Protein AF-A0A3C0W6T7-F1 (afdb_monomer)

Foldseek 3Di:
DDPVVVVVVLVVLVVQLVVLVVQVVPDPPDDDPCVSVVSNVVSVVVNCVVPVVVCCCCPPVNDDPPDDDCLVVVVPVPPRHDDDPVVVCVVVCCVVVVCPVVVVVVVVVVD

Secondary structure (DSSP, 8-state):
--HHHHHHHHHHHHHHHHHHHHHHHH--SS---HHHHHHHHHHHHHHIIIIIHHHIIIIIS---TTSPPHHHHT--SSS-----HHHHHHHHHHHHHHHHHHHHHHHHHT-

Structure (mmCIF, N/CA/C/O backbone):
data_AF-A0A3C0W6T7-F1
#
_entry.id   AF-A0A3C0W6T7-F1
#
loop_
_atom_site.group_PDB
_atom_site.id
_atom_site.type_symbol
_atom_site.label_atom_id
_atom_site.label_alt_id
_atom_site.label_comp_id
_atom_site.label_asym_id
_atom_site.label_entity_id
_atom_site.label_seq_id
_atom_site.pdbx_PDB_ins_code
_atom_site.Cartn_x
_atom_site.Cartn_y
_atom_site.Cartn_z
_atom_site.occupancy
_atom_site.B_iso_or_equiv
_atom_site.auth_seq_id
_atom_site.auth_comp_id
_atom_site.auth_asym_id
_atom_site.auth_atom_id
_atom_site.pdbx_PDB_m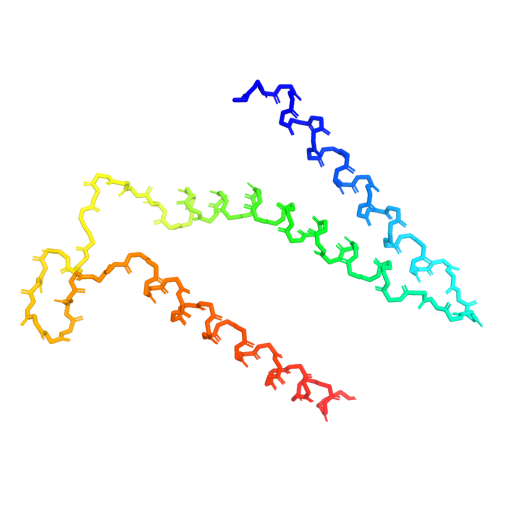odel_num
ATOM 1 N N . MET A 1 1 ? -8.558 11.968 -13.358 1.00 60.22 1 MET A N 1
ATOM 2 C CA . MET A 1 1 ? -9.220 12.436 -12.114 1.00 60.22 1 MET A CA 1
ATOM 3 C C . MET A 1 1 ? -8.737 13.840 -11.800 1.00 60.22 1 MET A C 1
ATOM 5 O O . MET A 1 1 ? -7.534 14.059 -11.830 1.00 60.22 1 MET A O 1
ATOM 9 N N . GLY A 1 2 ? -9.637 14.784 -11.517 1.00 84.19 2 GLY A N 1
ATOM 10 C CA . GLY A 1 2 ? -9.231 16.123 -11.081 1.00 84.19 2 GLY A CA 1
ATOM 11 C C . GLY A 1 2 ? -8.412 16.067 -9.785 1.00 84.19 2 GLY A C 1
ATOM 12 O O . GLY A 1 2 ? -8.658 15.206 -8.930 1.00 84.19 2 GLY A O 1
ATOM 13 N N . LYS A 1 3 ? -7.441 16.980 -9.636 1.00 86.44 3 LYS A N 1
ATOM 14 C CA . LYS A 1 3 ? -6.610 17.096 -8.421 1.00 86.44 3 LYS A CA 1
ATOM 15 C C . LYS A 1 3 ? -7.487 17.217 -7.165 1.00 86.44 3 LYS A C 1
ATOM 17 O O . LYS A 1 3 ? -7.261 16.492 -6.202 1.00 86.44 3 LYS A O 1
ATOM 22 N N . LEU A 1 4 ? -8.552 18.020 -7.247 1.00 90.38 4 LEU A N 1
ATOM 23 C CA . LEU A 1 4 ? -9.530 18.220 -6.174 1.00 90.38 4 LEU A CA 1
ATOM 24 C C . LEU A 1 4 ? -10.259 16.927 -5.780 1.00 90.38 4 LEU A C 1
ATOM 26 O O . LEU A 1 4 ? -10.270 16.559 -4.614 1.00 90.38 4 LEU A O 1
ATOM 30 N N . ARG A 1 5 ? -10.791 16.176 -6.752 1.00 92.50 5 ARG A N 1
ATOM 31 C CA . ARG A 1 5 ? -11.476 14.897 -6.488 1.00 92.50 5 ARG A CA 1
ATOM 32 C C . ARG A 1 5 ? -10.560 13.893 -5.789 1.00 92.50 5 ARG A C 1
ATOM 34 O O . ARG A 1 5 ? -10.992 13.185 -4.890 1.00 92.50 5 ARG A O 1
ATOM 41 N N . THR A 1 6 ? -9.293 13.837 -6.194 1.00 90.31 6 THR A N 1
ATOM 42 C CA . THR A 1 6 ? -8.314 12.938 -5.567 1.00 90.31 6 THR A CA 1
ATOM 43 C C . THR A 1 6 ? -8.036 13.358 -4.124 1.00 90.31 6 THR A C 1
ATOM 45 O O . THR A 1 6 ? -8.025 12.506 -3.245 1.00 90.31 6 THR A O 1
ATOM 48 N N . ALA A 1 7 ? -7.857 14.657 -3.871 1.00 91.62 7 ALA A N 1
ATOM 49 C CA . ALA A 1 7 ? -7.656 15.175 -2.520 1.00 91.62 7 ALA A CA 1
ATOM 50 C C . ALA A 1 7 ? -8.854 14.870 -1.606 1.00 91.62 7 ALA A C 1
ATOM 52 O O . ALA A 1 7 ? -8.655 14.369 -0.506 1.00 91.62 7 ALA A O 1
ATOM 53 N N . LEU A 1 8 ? -10.083 15.074 -2.093 1.00 95.62 8 LEU A N 1
ATOM 54 C CA . LEU A 1 8 ? -11.306 14.771 -1.343 1.00 95.62 8 LEU A CA 1
ATOM 55 C C . LEU A 1 8 ? -11.422 13.283 -0.986 1.00 95.62 8 LEU A C 1
ATOM 57 O O . LEU A 1 8 ? -11.716 12.954 0.157 1.00 95.62 8 LEU A O 1
ATOM 61 N N . ILE A 1 9 ? -11.132 12.381 -1.932 1.00 95.62 9 ILE A N 1
ATOM 62 C CA . ILE A 1 9 ? -11.175 10.929 -1.687 1.00 95.62 9 IL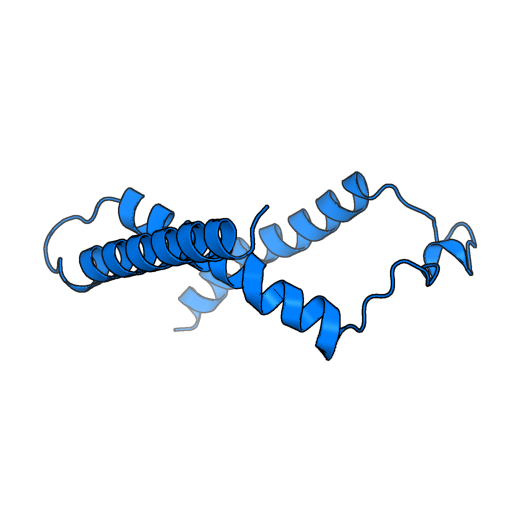E A CA 1
ATOM 63 C C . ILE A 1 9 ? -10.173 10.529 -0.599 1.00 95.62 9 ILE A C 1
ATOM 65 O O . ILE A 1 9 ? -10.536 9.840 0.349 1.00 95.62 9 ILE A O 1
ATOM 69 N N . PHE A 1 10 ? -8.916 10.965 -0.712 1.00 95.38 10 PHE A N 1
ATOM 70 C CA . PHE A 1 10 ? -7.896 10.599 0.276 1.00 95.38 10 PHE A CA 1
ATOM 71 C C . PHE A 1 10 ? -8.094 11.306 1.621 1.00 95.38 10 PHE A C 1
ATOM 73 O O . PHE A 1 10 ? -7.761 10.721 2.647 1.00 95.38 10 PHE A O 1
ATOM 80 N N . GLY A 1 11 ? -8.692 12.500 1.631 1.00 95.69 11 GLY A N 1
ATOM 81 C CA . GLY A 1 11 ? -9.147 13.160 2.854 1.00 95.69 11 GLY A CA 1
ATOM 82 C C . GLY A 1 11 ? -10.231 12.353 3.569 1.00 95.69 11 GLY A C 1
ATOM 83 O O . GLY A 1 11 ? -10.107 12.091 4.760 1.00 95.69 11 GLY A O 1
ATOM 84 N N . ALA A 1 12 ? -11.240 11.871 2.837 1.00 97.00 12 ALA A N 1
ATOM 85 C CA . ALA A 1 12 ? -12.287 11.017 3.397 1.00 97.00 12 ALA A CA 1
ATOM 86 C C . ALA A 1 12 ? -11.731 9.689 3.944 1.00 97.00 12 ALA A C 1
ATOM 88 O O . ALA A 1 12 ? -12.093 9.286 5.046 1.00 97.00 12 ALA A O 1
ATOM 89 N N . ILE A 1 13 ? -10.808 9.042 3.220 1.00 97.06 13 ILE A N 1
ATOM 90 C CA . ILE A 1 13 ? -10.131 7.814 3.680 1.00 97.06 13 ILE A CA 1
ATOM 91 C C . ILE A 1 13 ? -9.328 8.074 4.962 1.00 97.06 13 ILE A C 1
ATOM 93 O O . ILE A 1 13 ? -9.359 7.259 5.880 1.00 97.06 13 ILE A O 1
ATOM 97 N N . ALA A 1 14 ? -8.628 9.208 5.050 1.00 96.62 14 ALA A N 1
ATOM 98 C CA . ALA A 1 14 ? -7.870 9.569 6.245 1.00 96.62 14 ALA A CA 1
ATOM 99 C C . ALA A 1 14 ? -8.778 9.816 7.453 1.00 96.62 14 ALA A C 1
ATOM 101 O O . ALA A 1 14 ? -8.486 9.318 8.537 1.00 96.62 14 ALA A O 1
ATOM 102 N N . ILE A 1 15 ? -9.897 10.520 7.258 1.00 97.69 15 ILE A N 1
ATOM 103 C CA . ILE A 1 15 ? -10.893 10.744 8.314 1.00 97.69 15 ILE A CA 1
ATOM 104 C C . ILE A 1 15 ? -11.484 9.409 8.774 1.00 97.69 15 ILE A C 1
ATOM 106 O O . ILE A 1 15 ? -11.510 9.141 9.972 1.00 97.69 15 ILE A O 1
ATOM 110 N N . LEU A 1 16 ? -11.894 8.542 7.844 1.00 97.69 16 LEU A N 1
ATOM 111 C CA . LEU A 1 16 ? -12.440 7.224 8.171 1.00 97.69 16 LEU A CA 1
ATOM 112 C C . LEU A 1 16 ? -11.434 6.369 8.956 1.00 97.69 16 LEU A C 1
ATOM 114 O O . LEU A 1 16 ? -11.796 5.767 9.964 1.00 97.69 16 LEU A O 1
ATOM 118 N N . GLY A 1 17 ? -10.169 6.353 8.530 1.00 96.31 17 GLY A N 1
ATOM 119 C CA . GLY A 1 17 ? -9.100 5.650 9.236 1.00 96.31 17 GLY A CA 1
ATOM 120 C C . GLY A 1 17 ? -8.855 6.203 10.640 1.00 96.31 17 GLY A C 1
ATOM 121 O O . GLY A 1 17 ? -8.729 5.428 11.585 1.00 96.31 17 GLY A O 1
ATOM 122 N N . ALA A 1 18 ? -8.843 7.530 10.797 1.00 96.62 18 ALA A N 1
ATOM 123 C CA . ALA A 1 18 ? -8.678 8.181 12.094 1.00 96.62 18 ALA A CA 1
ATOM 124 C C . ALA A 1 18 ? -9.842 7.871 13.045 1.00 96.62 18 ALA A C 1
ATOM 126 O O . ALA A 1 18 ? -9.608 7.561 14.211 1.00 96.62 18 ALA A O 1
ATOM 127 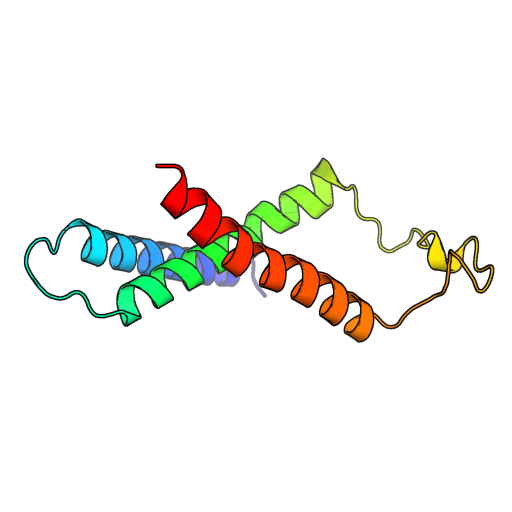N N . VAL A 1 19 ? -11.082 7.887 12.544 1.00 96.44 19 VAL A N 1
ATOM 128 C CA . VAL A 1 19 ? -12.268 7.500 13.321 1.00 96.44 19 VAL A CA 1
ATOM 129 C C . VAL A 1 19 ? -12.181 6.034 13.733 1.00 96.44 19 VAL A C 1
ATOM 131 O O . VAL A 1 19 ? -12.367 5.731 14.906 1.00 96.44 19 VAL A O 1
ATOM 134 N N . ALA A 1 20 ? -11.844 5.131 12.809 1.00 94.44 20 ALA A N 1
ATOM 135 C CA . ALA A 1 20 ? -11.729 3.708 13.114 1.00 94.44 20 ALA A CA 1
ATOM 136 C C . ALA A 1 20 ? -10.659 3.426 14.182 1.00 94.44 20 ALA A C 1
ATOM 138 O O . ALA A 1 20 ? -10.920 2.701 15.140 1.00 94.44 20 ALA A O 1
ATOM 139 N N . LEU A 1 21 ? -9.487 4.056 14.069 1.00 93.88 21 LEU A N 1
ATOM 140 C CA . LEU A 1 21 ? -8.436 3.980 15.088 1.00 93.88 21 LEU A CA 1
ATOM 141 C C . LEU A 1 21 ? -8.873 4.602 16.420 1.00 93.88 21 LEU A C 1
ATOM 143 O O . LEU A 1 21 ? -8.576 4.046 17.474 1.00 93.88 21 LEU A O 1
ATOM 147 N N . GLY A 1 22 ? -9.605 5.717 16.386 1.00 94.12 22 GLY A N 1
ATOM 148 C CA . GLY A 1 22 ? -10.159 6.358 17.578 1.00 94.12 22 GLY A CA 1
ATOM 149 C C . GLY A 1 22 ? -11.153 5.463 18.315 1.00 94.12 22 GLY A C 1
ATOM 150 O O . GLY A 1 22 ? -11.052 5.315 19.530 1.00 94.12 22 GLY A O 1
ATOM 151 N N . VAL A 1 23 ? -12.059 4.801 17.590 1.00 92.06 23 VAL A N 1
ATOM 152 C CA . VAL A 1 23 ? -12.997 3.827 18.171 1.00 92.06 23 VAL A CA 1
ATOM 153 C C . VAL A 1 23 ? -12.230 2.702 18.860 1.00 92.06 23 VAL A C 1
ATOM 155 O O . VAL A 1 23 ? -12.521 2.410 20.019 1.00 92.06 23 VAL A O 1
ATOM 158 N N . ILE A 1 24 ? -11.213 2.142 18.191 1.00 91.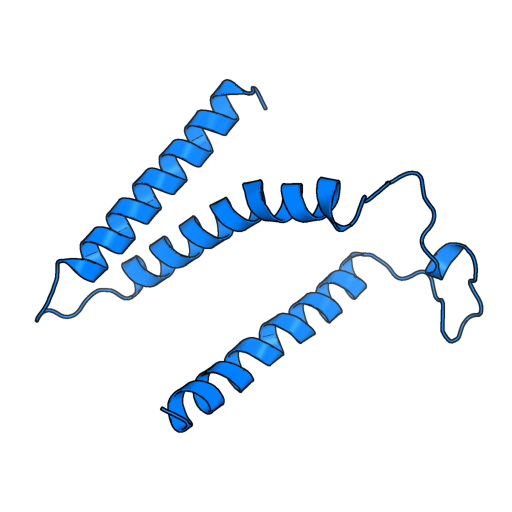12 24 ILE A N 1
ATOM 159 C CA . ILE A 1 24 ? -10.370 1.079 18.756 1.00 91.12 24 ILE A CA 1
ATOM 160 C C . ILE A 1 24 ? -9.652 1.547 20.029 1.00 91.12 24 ILE A C 1
ATOM 162 O O . ILE A 1 24 ? -9.575 0.810 21.008 1.00 91.12 24 ILE A O 1
ATOM 166 N N . ALA A 1 25 ? -9.110 2.765 20.024 1.00 91.25 25 ALA A N 1
ATOM 167 C CA . ALA A 1 25 ? -8.301 3.278 21.125 1.00 91.25 25 ALA A CA 1
ATOM 168 C C . ALA A 1 25 ? -9.126 3.675 22.362 1.00 91.25 25 ALA A C 1
ATOM 170 O O . ALA A 1 25 ? -8.635 3.552 23.491 1.00 91.25 25 ALA A O 1
ATOM 171 N N . LEU A 1 26 ? -10.345 4.183 22.150 1.00 90.44 26 LEU A N 1
ATOM 172 C CA . LEU A 1 26 ? -11.188 4.760 23.201 1.00 90.44 26 LEU A CA 1
ATOM 173 C C . LEU A 1 26 ? -12.132 3.743 23.853 1.00 90.44 26 LEU A C 1
ATOM 175 O O . LEU A 1 26 ? -12.448 3.896 25.031 1.00 90.44 26 LEU A O 1
ATOM 179 N N . HIS A 1 27 ? -12.555 2.695 23.140 1.00 86.00 27 HIS A N 1
ATOM 180 C CA . HIS A 1 27 ? -13.435 1.667 23.705 1.00 86.00 27 HIS A CA 1
ATOM 181 C C . HIS A 1 27 ? -12.609 0.613 24.452 1.00 86.00 27 HIS A C 1
ATOM 183 O O . HIS A 1 27 ? -12.219 -0.411 23.894 1.00 86.00 27 HIS A O 1
ATOM 189 N N . ARG A 1 28 ? -12.315 0.876 25.732 1.00 75.81 28 ARG A N 1
ATOM 190 C CA . ARG A 1 28 ? -11.627 -0.065 26.632 1.00 75.81 28 ARG A CA 1
ATOM 191 C C . ARG A 1 28 ? -12.632 -0.762 27.548 1.00 75.81 28 ARG A C 1
ATOM 193 O O . ARG A 1 28 ? -13.350 -0.093 28.278 1.00 75.81 28 ARG A O 1
ATOM 200 N N . GLY A 1 29 ? -12.630 -2.096 27.549 1.00 71.94 29 GLY A N 1
ATOM 201 C CA . GLY A 1 29 ? -13.474 -2.922 28.429 1.00 71.94 29 GLY A CA 1
ATOM 202 C C . GLY A 1 29 ? -14.689 -3.563 27.751 1.00 71.94 29 GLY A C 1
ATOM 203 O O . GLY A 1 29 ? -15.313 -4.435 28.346 1.00 71.94 29 GLY A O 1
ATOM 204 N N . GLU A 1 30 ? -14.978 -3.204 26.499 1.00 75.56 30 GLU A N 1
ATOM 205 C CA . GLU A 1 30 ? -16.016 -3.827 25.669 1.00 75.56 30 GLU A CA 1
ATOM 206 C C . GLU A 1 30 ? -15.396 -4.595 24.494 1.00 75.56 30 GLU A C 1
ATOM 208 O O . GLU A 1 30 ? -14.280 -4.308 24.053 1.00 75.56 30 GLU A O 1
ATOM 213 N N . SER A 1 31 ? -16.120 -5.581 23.960 1.00 79.62 31 SER A N 1
ATOM 214 C CA . SER A 1 31 ? -15.690 -6.305 22.764 1.00 79.62 31 SER A CA 1
ATOM 215 C C . SER A 1 31 ? -15.757 -5.396 21.533 1.00 79.62 31 SER A C 1
ATOM 217 O O . SER A 1 31 ? -16.842 -5.032 21.077 1.00 79.62 31 SER A O 1
ATOM 219 N N . ILE A 1 32 ? -14.602 -5.056 20.963 1.00 83.25 32 ILE A N 1
ATOM 220 C CA . ILE A 1 32 ? -14.514 -4.247 19.743 1.00 83.25 32 ILE A CA 1
ATOM 221 C C . ILE A 1 32 ? -14.778 -5.141 18.530 1.00 83.25 32 ILE A C 1
ATOM 223 O O . ILE A 1 32 ? -14.133 -6.174 18.350 1.00 83.25 32 ILE A O 1
ATOM 227 N N . SER A 1 33 ? -15.701 -4.727 17.659 1.00 89.94 33 SER A N 1
ATOM 228 C CA . SER A 1 33 ? -15.929 -5.424 16.390 1.00 89.94 33 SER A CA 1
ATOM 229 C C . SER A 1 33 ? -14.667 -5.405 15.522 1.00 89.94 33 SER A C 1
ATOM 231 O O . SER A 1 33 ? -14.109 -4.339 15.245 1.00 89.94 33 SER A O 1
ATOM 233 N N . ALA A 1 34 ? -14.266 -6.577 15.019 1.00 89.38 34 ALA A N 1
ATOM 234 C CA . ALA A 1 34 ? -13.127 -6.740 14.111 1.00 89.38 34 ALA A CA 1
ATOM 235 C C . ALA A 1 34 ? -13.220 -5.854 12.854 1.00 89.38 34 ALA A C 1
ATOM 237 O O . ALA A 1 34 ? -12.197 -5.502 12.265 1.00 89.38 34 ALA A O 1
ATOM 238 N N . VAL A 1 35 ? -14.432 -5.438 12.471 1.00 92.75 35 VAL A N 1
ATOM 239 C CA . VAL A 1 35 ? -14.666 -4.518 11.352 1.00 92.75 35 VAL A CA 1
ATOM 240 C C . VAL A 1 35 ? -13.879 -3.219 11.524 1.00 92.75 35 VAL A C 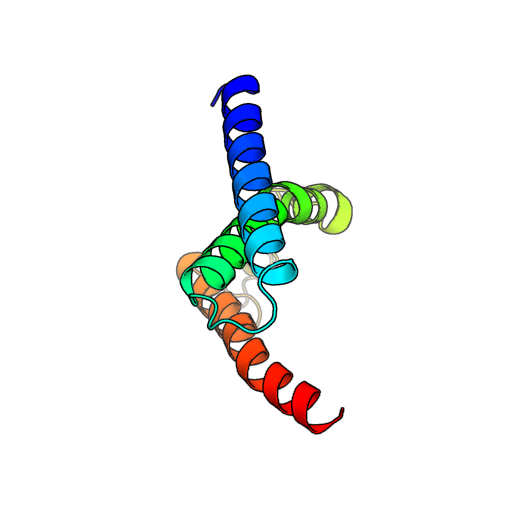1
ATOM 242 O O . VAL A 1 35 ? -13.291 -2.746 10.555 1.00 92.75 35 VAL A O 1
ATOM 245 N N . TRP A 1 36 ? -13.788 -2.669 12.737 1.00 92.75 36 TRP A N 1
ATOM 246 C CA . TRP A 1 36 ? -13.040 -1.431 12.974 1.00 92.75 36 TRP A CA 1
ATOM 247 C C . TRP A 1 36 ? -11.546 -1.595 12.698 1.00 92.75 36 TRP A C 1
ATOM 249 O O . TRP A 1 36 ? -10.935 -0.722 12.083 1.00 92.75 36 TRP A O 1
ATOM 259 N N . ILE A 1 37 ? -10.975 -2.739 13.080 1.00 91.50 37 ILE A N 1
ATOM 260 C CA . ILE A 1 37 ? -9.563 -3.063 12.838 1.00 91.50 37 ILE A CA 1
ATOM 261 C C . ILE A 1 37 ? -9.311 -3.210 11.337 1.00 91.50 37 ILE A C 1
ATOM 263 O O . ILE A 1 37 ? -8.361 -2.632 10.807 1.00 91.50 37 ILE A O 1
ATOM 267 N N . VAL A 1 38 ? -10.191 -3.925 10.632 1.00 93.88 38 VAL A N 1
ATOM 268 C CA . VAL A 1 38 ? -10.089 -4.106 9.178 1.00 93.88 38 VAL A CA 1
ATOM 269 C C . VAL A 1 38 ? -10.206 -2.765 8.450 1.00 93.88 38 VAL A C 1
ATOM 271 O O . VAL A 1 38 ? -9.386 -2.465 7.584 1.00 93.88 38 VAL A O 1
ATOM 274 N N . VAL A 1 39 ? -11.177 -1.927 8.818 1.00 95.94 39 VAL A N 1
ATOM 275 C CA . VAL A 1 39 ? -11.359 -0.596 8.218 1.00 95.94 39 VAL A CA 1
ATOM 276 C C . VAL A 1 39 ? -10.136 0.286 8.467 1.00 95.94 39 VAL A C 1
ATOM 278 O O . VAL A 1 39 ? -9.641 0.911 7.524 1.00 95.94 39 VAL A O 1
ATOM 281 N N . ALA A 1 40 ? -9.607 0.305 9.693 1.00 95.38 40 ALA A N 1
ATOM 282 C CA . ALA A 1 40 ? -8.390 1.042 10.020 1.00 95.38 40 ALA A CA 1
ATOM 283 C C . ALA A 1 40 ? -7.200 0.572 9.165 1.00 95.38 40 ALA A C 1
ATOM 285 O O . ALA A 1 40 ? -6.536 1.397 8.531 1.00 95.38 40 ALA A O 1
ATOM 286 N N . ALA A 1 41 ? -6.975 -0.742 9.071 1.00 93.69 41 ALA A N 1
ATOM 287 C CA . ALA A 1 41 ? -5.898 -1.321 8.271 1.00 93.69 41 ALA A CA 1
ATOM 288 C C . ALA A 1 41 ? -6.021 -0.954 6.783 1.00 93.69 41 ALA A C 1
ATOM 290 O O . ALA A 1 41 ? -5.050 -0.500 6.176 1.00 93.69 41 ALA A O 1
ATOM 291 N N . LEU A 1 42 ? -7.216 -1.079 6.196 1.00 96.44 42 LEU A N 1
ATOM 292 C CA . LEU A 1 42 ? -7.461 -0.725 4.795 1.00 96.44 42 LEU A CA 1
ATOM 293 C C . LEU A 1 42 ? -7.204 0.762 4.522 1.00 96.44 42 LEU A C 1
ATOM 295 O O . LEU A 1 42 ? -6.587 1.099 3.509 1.00 96.44 42 LEU A O 1
ATOM 299 N N . CYS A 1 43 ? -7.629 1.652 5.423 1.00 97.44 43 CYS A N 1
ATOM 300 C CA . CYS A 1 43 ? -7.394 3.089 5.274 1.00 97.44 43 CYS A CA 1
ATOM 301 C C . CYS A 1 43 ? -5.897 3.423 5.335 1.00 97.44 43 CYS A C 1
ATOM 303 O O . CYS A 1 43 ? -5.392 4.156 4.477 1.00 97.44 43 CYS A O 1
ATOM 305 N N . VAL A 1 44 ? -5.173 2.844 6.299 1.00 95.75 44 VAL A N 1
ATOM 306 C CA . VAL A 1 44 ? -3.718 3.016 6.430 1.00 95.75 44 VAL A CA 1
ATOM 307 C C . VAL A 1 44 ? -3.000 2.494 5.185 1.00 95.75 44 VAL A C 1
ATOM 309 O O . VAL A 1 44 ? -2.184 3.217 4.605 1.00 95.75 44 VAL A O 1
ATOM 312 N N . TYR A 1 45 ? -3.340 1.293 4.709 1.00 93.81 45 TYR A N 1
ATOM 313 C CA . TYR A 1 45 ? -2.746 0.735 3.493 1.00 93.81 45 TYR A CA 1
ATOM 314 C C . TYR A 1 45 ? -3.045 1.576 2.253 1.00 93.81 45 TYR A C 1
ATOM 316 O O . TYR A 1 45 ? -2.147 1.795 1.440 1.00 93.81 45 TYR A O 1
ATOM 324 N N . ALA A 1 46 ? -4.263 2.101 2.107 1.00 96.00 46 ALA A N 1
ATOM 325 C CA . ALA A 1 46 ? -4.618 2.960 0.981 1.00 96.00 46 ALA A CA 1
ATOM 326 C C . ALA A 1 46 ? -3.787 4.257 0.959 1.00 96.00 46 ALA A C 1
ATOM 328 O O . ALA A 1 46 ? -3.300 4.670 -0.100 1.00 96.00 46 ALA A O 1
ATOM 329 N N . ILE A 1 47 ? -3.581 4.882 2.122 1.00 95.94 47 ILE A N 1
ATOM 330 C CA . ILE A 1 47 ? -2.737 6.078 2.273 1.00 95.94 47 ILE A CA 1
ATOM 331 C C . ILE A 1 47 ? -1.275 5.736 1.971 1.00 95.94 47 ILE A C 1
ATOM 333 O O . ILE A 1 47 ? -0.649 6.395 1.133 1.00 95.94 47 ILE A O 1
ATOM 337 N N . ALA A 1 48 ? -0.738 4.678 2.582 1.00 94.62 48 ALA A N 1
ATOM 338 C CA . ALA A 1 48 ? 0.634 4.235 2.349 1.00 94.62 48 ALA A CA 1
ATOM 339 C C . ALA A 1 48 ? 0.875 3.933 0.859 1.00 94.62 48 ALA A C 1
ATOM 341 O O . ALA A 1 48 ? 1.812 4.457 0.251 1.00 94.62 48 ALA A O 1
ATOM 342 N N . TYR A 1 49 ? -0.026 3.190 0.219 1.00 93.69 49 TYR A N 1
ATOM 343 C CA . TYR A 1 49 ? 0.047 2.910 -1.212 1.00 93.69 49 TYR A CA 1
ATOM 344 C C . TYR A 1 49 ? 0.012 4.193 -2.058 1.00 93.69 49 TYR A C 1
ATOM 346 O O . TYR A 1 49 ? 0.730 4.328 -3.050 1.00 93.69 49 TYR A O 1
ATOM 354 N N . ARG A 1 50 ? -0.791 5.192 -1.678 1.00 93.69 50 ARG A N 1
ATOM 355 C CA . ARG A 1 50 ? -0.920 6.430 -2.457 1.00 93.69 50 ARG A CA 1
ATOM 356 C C . ARG A 1 50 ? 0.313 7.322 -2.385 1.00 93.69 50 ARG A C 1
ATOM 358 O O . ARG A 1 50 ? 0.697 7.884 -3.423 1.00 93.69 50 ARG A O 1
ATOM 365 N N . PHE A 1 51 ? 0.846 7.527 -1.185 1.00 94.81 51 PHE A N 1
ATOM 366 C CA . PHE A 1 51 ? 1.875 8.530 -0.911 1.00 94.81 51 PHE A CA 1
ATOM 367 C C . PHE A 1 51 ? 3.258 7.898 -0.792 1.00 94.81 51 PHE A C 1
ATOM 369 O O . PHE A 1 51 ? 4.171 8.299 -1.515 1.00 94.81 51 PHE A O 1
ATOM 376 N N . TYR A 1 52 ? 3.393 6.866 0.040 1.00 94.81 52 TYR A N 1
ATOM 377 C CA . TYR A 1 52 ? 4.676 6.219 0.285 1.00 94.81 52 TYR A CA 1
ATOM 378 C C . TYR A 1 52 ? 5.161 5.437 -0.938 1.00 94.81 52 TYR A C 1
ATOM 380 O O . TYR A 1 52 ? 6.301 5.622 -1.358 1.00 94.81 52 TYR A O 1
ATOM 388 N N . ALA A 1 53 ? 4.291 4.674 -1.611 1.00 93.69 53 ALA A N 1
ATOM 389 C CA . ALA A 1 53 ? 4.709 3.955 -2.820 1.00 93.69 53 ALA A CA 1
ATOM 390 C C . ALA A 1 53 ? 5.134 4.907 -3.956 1.00 93.69 53 ALA A C 1
ATOM 392 O O . ALA A 1 53 ? 6.037 4.589 -4.724 1.00 93.69 53 ALA A O 1
ATOM 393 N N . ARG A 1 54 ? 4.536 6.107 -4.048 1.00 93.88 54 ARG A N 1
ATOM 394 C CA . ARG A 1 54 ? 4.966 7.137 -5.013 1.00 93.88 54 ARG A CA 1
ATOM 395 C C . ARG A 1 54 ? 6.320 7.734 -4.664 1.00 93.88 54 ARG A C 1
ATOM 397 O O . ARG A 1 54 ? 7.128 7.941 -5.566 1.00 93.88 54 ARG A O 1
ATOM 404 N N . TYR A 1 55 ? 6.553 8.019 -3.385 1.00 96.00 55 TYR A N 1
ATOM 405 C CA . TYR A 1 55 ? 7.863 8.453 -2.912 1.00 96.00 55 TYR A CA 1
ATOM 406 C C . TYR A 1 55 ? 8.922 7.397 -3.239 1.00 96.00 55 TYR A C 1
ATOM 408 O O . TYR A 1 55 ? 9.936 7.720 -3.852 1.00 96.00 55 TYR A O 1
ATOM 416 N N . LEU A 1 56 ? 8.637 6.130 -2.936 1.00 95.75 56 LEU A N 1
ATOM 417 C CA . LEU A 1 56 ? 9.542 5.022 -3.212 1.00 95.75 56 LEU A CA 1
ATOM 418 C C . LEU A 1 56 ? 9.825 4.891 -4.715 1.00 95.75 56 LEU A C 1
ATOM 420 O O . LEU A 1 56 ? 10.981 4.867 -5.125 1.00 95.75 56 LEU A O 1
ATOM 424 N N . ALA A 1 57 ? 8.782 4.904 -5.547 1.00 95.38 57 ALA A N 1
ATOM 425 C CA . ALA A 1 57 ? 8.907 4.810 -6.999 1.00 95.38 57 ALA A CA 1
ATOM 426 C C . ALA A 1 57 ? 9.725 5.959 -7.610 1.00 95.38 57 ALA A C 1
ATOM 428 O O . ALA A 1 57 ? 10.545 5.726 -8.494 1.00 95.38 57 ALA A O 1
ATOM 429 N N . GLY A 1 58 ? 9.494 7.197 -7.167 1.00 95.44 58 GLY A N 1
ATOM 430 C CA . GLY A 1 58 ? 10.107 8.378 -7.775 1.00 95.44 58 GLY A CA 1
ATOM 431 C C . GLY A 1 58 ? 11.467 8.745 -7.189 1.00 95.44 58 GLY A C 1
ATOM 432 O O . GLY A 1 58 ? 12.409 8.991 -7.936 1.00 95.44 58 GLY A O 1
ATOM 433 N N . LYS A 1 59 ? 11.566 8.819 -5.859 1.00 95.38 59 LYS A N 1
ATOM 434 C CA . LYS A 1 59 ? 12.753 9.335 -5.165 1.00 95.38 59 LYS A CA 1
ATOM 435 C C . LYS A 1 59 ? 13.771 8.259 -4.820 1.00 95.38 59 LYS A C 1
ATOM 437 O O . LYS A 1 59 ? 14.956 8.546 -4.896 1.00 95.38 59 LYS A O 1
ATOM 442 N N . VAL A 1 60 ? 13.322 7.066 -4.437 1.00 95.88 60 VAL A N 1
ATOM 443 C CA . VAL A 1 60 ? 14.226 6.006 -3.961 1.00 95.88 60 VAL A CA 1
ATOM 444 C C . VAL A 1 60 ? 14.661 5.105 -5.112 1.00 95.88 60 VAL A C 1
ATOM 446 O O . VAL A 1 60 ? 15.849 4.935 -5.353 1.00 95.88 60 VAL A O 1
ATOM 449 N N . LEU A 1 61 ? 13.698 4.553 -5.851 1.00 94.00 61 LEU A N 1
ATOM 450 C CA . LEU A 1 61 ? 13.954 3.575 -6.911 1.00 94.00 61 LEU A CA 1
ATOM 451 C C . LEU A 1 61 ? 14.201 4.216 -8.281 1.00 94.00 61 LEU A C 1
ATOM 453 O O . LEU A 1 61 ? 14.740 3.559 -9.168 1.00 94.00 61 LEU A O 1
ATOM 457 N N . GLY A 1 62 ? 13.781 5.471 -8.481 1.00 94.12 62 GLY A N 1
ATOM 458 C CA . GLY A 1 62 ? 13.949 6.179 -9.753 1.00 94.12 62 GLY A CA 1
ATOM 459 C C . GLY A 1 62 ? 13.332 5.431 -10.940 1.00 94.12 62 GLY A C 1
ATOM 460 O O . GLY A 1 62 ? 13.964 5.302 -11.992 1.00 94.12 62 GLY A O 1
ATOM 461 N N . LEU A 1 63 ? 12.119 4.891 -10.767 1.00 92.62 63 LEU A N 1
ATOM 462 C CA . LEU A 1 63 ? 11.466 4.054 -11.773 1.00 92.62 63 LEU A CA 1
ATOM 463 C C . LEU A 1 63 ? 11.267 4.829 -13.081 1.00 92.62 63 LEU A C 1
ATOM 465 O O . LEU A 1 63 ? 10.599 5.862 -13.123 1.00 92.62 63 LEU A O 1
ATOM 469 N N . ASN A 1 64 ? 11.812 4.286 -14.169 1.00 93.31 64 ASN A N 1
ATOM 470 C CA . ASN A 1 64 ? 11.697 4.855 -15.504 1.00 93.31 64 ASN A CA 1
ATOM 471 C C . ASN A 1 64 ? 11.070 3.835 -16.456 1.00 93.31 64 ASN A C 1
ATOM 473 O O . ASN A 1 64 ? 11.706 2.852 -16.827 1.00 93.31 64 ASN A O 1
ATOM 477 N N . ALA A 1 65 ? 9.841 4.107 -16.900 1.00 90.38 65 ALA A N 1
ATOM 478 C CA . ALA A 1 65 ? 9.101 3.239 -17.817 1.00 90.38 65 ALA A CA 1
ATOM 479 C C . ALA A 1 65 ? 9.760 3.087 -19.202 1.00 90.38 65 ALA A C 1
ATOM 481 O O . ALA A 1 65 ? 9.446 2.146 -19.923 1.00 90.38 65 ALA A O 1
ATOM 482 N N . ARG A 1 66 ? 10.669 3.996 -19.584 1.00 94.19 66 ARG A N 1
ATOM 483 C CA . ARG A 1 66 ? 11.436 3.912 -20.838 1.00 94.19 66 ARG A CA 1
ATOM 484 C C . ARG A 1 66 ? 12.706 3.070 -20.703 1.00 94.19 66 ARG A C 1
ATOM 486 O O . ARG A 1 66 ? 13.356 2.804 -21.708 1.00 94.19 66 ARG A O 1
ATOM 493 N N . ARG A 1 67 ? 13.093 2.679 -19.483 1.00 93.69 67 ARG A N 1
ATOM 494 C CA . ARG A 1 67 ? 14.291 1.872 -19.242 1.00 93.69 67 ARG A CA 1
ATOM 495 C C . ARG A 1 67 ? 13.919 0.387 -19.318 1.00 93.69 67 ARG A C 1
ATOM 497 O O . ARG A 1 67 ? 13.135 -0.062 -18.481 1.00 93.69 67 ARG A O 1
ATOM 504 N N . PRO A 1 68 ? 14.465 -0.386 -20.273 1.00 92.38 68 PRO A N 1
ATOM 505 C CA . PRO A 1 68 ? 14.220 -1.822 -20.313 1.00 92.38 68 PRO A CA 1
ATOM 506 C C . PRO A 1 68 ? 14.799 -2.485 -19.058 1.00 92.38 68 PRO A C 1
ATOM 508 O O . PRO A 1 68 ? 15.889 -2.126 -18.598 1.00 92.38 68 PRO A O 1
ATOM 511 N N . THR A 1 69 ? 14.056 -3.435 -18.490 1.00 92.81 69 THR A N 1
ATOM 512 C CA . THR A 1 69 ? 14.502 -4.200 -17.321 1.00 92.81 69 THR A CA 1
ATOM 513 C C . THR A 1 69 ? 15.651 -5.143 -17.702 1.00 92.81 69 THR A C 1
ATOM 515 O O . THR A 1 69 ? 15.789 -5.494 -18.878 1.00 92.81 69 THR A O 1
ATOM 518 N N . PRO A 1 70 ? 16.474 -5.593 -16.736 1.00 92.31 70 PRO A N 1
ATOM 519 C CA . PRO A 1 70 ? 17.531 -6.573 -16.995 1.00 92.31 70 PRO A CA 1
ATOM 520 C C . PRO A 1 70 ? 17.025 -7.840 -17.693 1.00 92.31 70 PRO A C 1
ATOM 522 O O . PRO A 1 70 ? 17.672 -8.299 -18.624 1.00 92.31 70 PRO A O 1
ATOM 525 N N . ALA A 1 71 ? 15.819 -8.301 -17.337 1.00 93.81 71 ALA A N 1
ATOM 526 C CA . ALA A 1 71 ? 15.146 -9.429 -17.982 1.00 93.81 71 ALA A CA 1
ATOM 527 C C . ALA A 1 71 ? 15.014 -9.271 -19.507 1.00 93.81 71 ALA A C 1
ATOM 529 O O . ALA A 1 71 ? 15.059 -10.255 -20.228 1.00 93.81 71 ALA A O 1
ATOM 530 N N . VAL A 1 72 ? 14.864 -8.041 -20.011 1.00 93.44 72 VAL A N 1
ATOM 531 C CA . VAL A 1 72 ? 14.789 -7.768 -21.455 1.00 93.44 72 VAL A CA 1
ATOM 532 C C . VAL A 1 72 ? 16.171 -7.495 -22.054 1.00 93.44 72 VAL A C 1
ATOM 534 O O . VAL A 1 72 ? 16.430 -7.890 -23.185 1.00 93.44 72 VAL A O 1
ATOM 537 N N . ARG A 1 73 ? 17.068 -6.815 -21.324 1.00 94.50 73 ARG A N 1
ATOM 538 C CA . ARG A 1 73 ? 18.402 -6.439 -21.837 1.00 94.50 73 ARG A CA 1
ATOM 539 C C . ARG A 1 73 ? 19.384 -7.604 -21.934 1.00 94.50 73 ARG A C 1
ATOM 541 O O . ARG A 1 73 ? 20.224 -7.583 -22.825 1.00 94.50 73 ARG A O 1
ATOM 548 N N . HIS A 1 74 ? 19.311 -8.551 -21.007 1.00 94.25 74 HIS A N 1
ATOM 549 C CA . HIS A 1 74 ? 20.260 -9.656 -20.870 1.00 94.25 74 HIS A CA 1
ATOM 550 C C . HIS A 1 74 ? 19.541 -11.005 -20.971 1.00 94.25 74 HIS A C 1
ATOM 552 O O . HIS A 1 74 ? 19.911 -11.923 -20.266 1.00 94.25 74 HIS A O 1
ATOM 558 N N . ASN A 1 75 ? 18.486 -11.087 -21.792 1.00 93.06 75 ASN A N 1
ATOM 559 C CA . ASN A 1 75 ? 17.597 -12.246 -21.914 1.00 93.06 75 ASN A CA 1
ATOM 560 C C . ASN A 1 75 ? 18.357 -13.531 -22.300 1.00 93.06 75 ASN A C 1
ATOM 562 O O . ASN A 1 75 ? 18.532 -13.811 -23.486 1.00 93.06 75 ASN A O 1
ATOM 566 N N . ASP A 1 76 ? 18.821 -14.278 -21.303 1.00 92.94 76 ASP A N 1
ATOM 567 C CA . ASP A 1 76 ? 19.705 -15.440 -21.441 1.00 92.94 76 ASP A CA 1
ATOM 568 C C . ASP A 1 76 ? 18.958 -16.778 -21.335 1.00 92.94 76 ASP A C 1
ATOM 570 O O . ASP A 1 76 ? 19.533 -17.830 -21.605 1.00 92.94 76 ASP A O 1
ATOM 574 N N . GLY A 1 77 ? 17.669 -16.748 -20.980 1.00 92.06 77 GLY A N 1
ATOM 575 C CA . GLY A 1 77 ? 16.848 -17.948 -20.817 1.00 92.06 77 GLY A CA 1
ATOM 576 C C . GLY A 1 77 ? 17.063 -18.700 -19.497 1.00 92.06 77 GLY A C 1
ATOM 577 O O . GLY A 1 77 ? 16.434 -19.740 -19.308 1.00 92.06 77 GLY A O 1
ATOM 578 N N . LEU A 1 78 ? 17.909 -18.190 -18.596 1.00 91.12 78 LEU A N 1
ATOM 579 C CA . LEU A 1 78 ? 18.264 -18.803 -17.311 1.00 91.12 78 LEU A CA 1
ATOM 580 C C . LEU A 1 78 ? 18.027 -17.824 -16.152 1.00 91.12 78 LEU A C 1
ATOM 582 O O . LEU A 1 78 ? 17.067 -17.999 -15.401 1.00 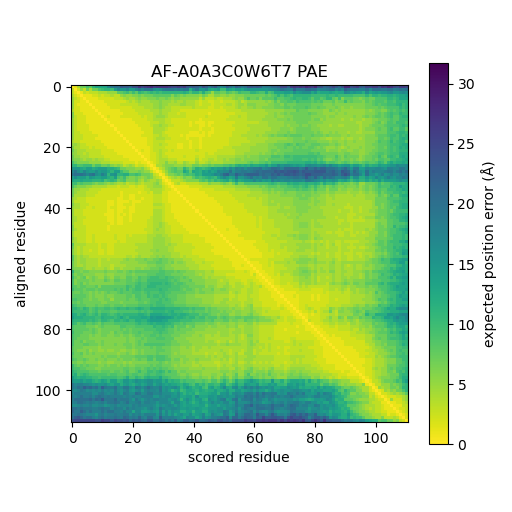91.12 78 LEU A O 1
ATOM 586 N N . ASP A 1 79 ? 18.852 -16.780 -16.039 1.00 90.62 79 ASP A N 1
ATOM 587 C CA . ASP A 1 79 ? 18.793 -15.790 -14.953 1.00 90.62 79 ASP A CA 1
ATOM 588 C C . ASP A 1 79 ? 17.902 -14.590 -15.315 1.00 90.62 79 ASP A C 1
ATOM 590 O O . ASP A 1 79 ? 17.272 -13.961 -14.455 1.00 90.62 79 ASP A O 1
ATOM 594 N N . TYR A 1 80 ? 17.804 -14.274 -16.605 1.00 93.00 80 TYR A N 1
ATOM 595 C CA . TYR A 1 80 ? 17.041 -13.153 -17.133 1.00 93.00 80 TYR A CA 1
ATOM 596 C C . TYR A 1 80 ? 16.023 -13.644 -18.158 1.00 93.00 80 TYR A C 1
ATOM 598 O O . TYR A 1 80 ? 16.346 -13.886 -19.317 1.00 93.00 80 TYR A O 1
ATOM 606 N N . VAL A 1 81 ? 14.757 -13.723 -17.737 1.00 94.00 81 VAL A N 1
ATOM 607 C CA . VAL A 1 81 ? 13.648 -14.134 -18.610 1.00 94.00 81 VAL A CA 1
ATOM 608 C C . VAL A 1 81 ? 12.494 -13.129 -18.525 1.00 94.00 81 VAL A C 1
ATOM 610 O O . VAL A 1 81 ? 11.930 -12.916 -17.441 1.00 94.00 81 VAL A O 1
ATOM 613 N N . PRO A 1 82 ? 12.097 -12.486 -19.644 1.00 94.12 82 PRO A N 1
ATOM 614 C CA . PRO A 1 82 ? 10.924 -11.624 -19.685 1.00 94.12 82 PRO A CA 1
ATOM 615 C C . PRO A 1 82 ? 9.676 -12.381 -19.225 1.00 94.12 82 PRO A C 1
ATOM 617 O O . PRO A 1 82 ? 9.214 -13.313 -19.875 1.00 94.12 82 PRO A O 1
ATOM 620 N N . THR A 1 83 ? 9.111 -11.954 -18.098 1.00 93.50 83 THR A N 1
ATOM 621 C CA . THR A 1 83 ? 7.976 -12.628 -17.460 1.00 93.50 83 THR A CA 1
ATOM 622 C C . THR A 1 83 ? 6.747 -11.710 -17.442 1.00 93.50 83 THR A C 1
ATOM 624 O O . THR A 1 83 ? 6.884 -10.505 -17.190 1.00 93.50 83 THR A O 1
ATOM 627 N N . PRO A 1 84 ? 5.526 -12.231 -17.680 1.00 93.75 84 PRO A N 1
ATOM 628 C CA . PRO A 1 84 ? 4.301 -11.443 -17.585 1.00 93.75 84 PRO A CA 1
ATOM 629 C C . PRO A 1 84 ? 4.125 -10.809 -16.200 1.00 93.75 84 PRO A C 1
ATOM 631 O O . PRO A 1 84 ? 4.342 -11.445 -15.168 1.00 93.75 84 PRO A O 1
ATOM 634 N N . ARG A 1 85 ? 3.643 -9.560 -16.163 1.00 90.69 85 ARG A N 1
ATOM 635 C CA . ARG A 1 85 ? 3.488 -8.797 -14.907 1.00 90.69 85 ARG A CA 1
ATOM 636 C C . ARG A 1 85 ? 2.588 -9.490 -13.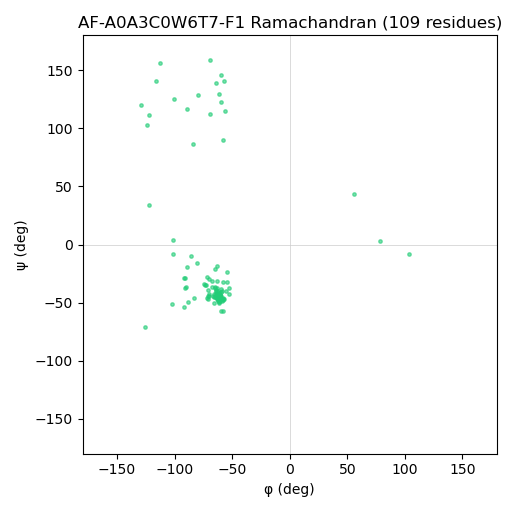883 1.00 90.69 85 ARG A C 1
ATOM 638 O O . ARG A 1 85 ? 2.834 -9.361 -12.693 1.00 90.69 85 ARG A O 1
ATOM 645 N N . ASN A 1 86 ? 1.576 -10.232 -14.336 1.00 94.94 86 ASN A N 1
ATOM 646 C CA . ASN A 1 86 ? 0.643 -10.933 -13.450 1.00 94.94 86 ASN A CA 1
ATOM 647 C C . ASN A 1 86 ? 1.333 -12.075 -12.687 1.00 94.94 86 ASN A C 1
ATOM 649 O O . ASN A 1 86 ? 1.051 -12.286 -11.512 1.00 94.94 86 ASN A O 1
ATOM 653 N N . VAL A 1 87 ? 2.278 -12.766 -13.332 1.00 94.38 87 VAL A N 1
ATOM 654 C CA . VAL A 1 87 ? 3.066 -13.840 -12.709 1.00 94.38 87 VAL A CA 1
ATOM 655 C C . VAL A 1 87 ? 4.050 -13.258 -11.697 1.00 94.38 87 VAL A C 1
ATOM 657 O O . VAL A 1 87 ? 4.147 -13.759 -10.577 1.00 94.38 87 VAL A O 1
ATOM 660 N N . LEU A 1 88 ? 4.734 -12.165 -12.059 1.00 92.12 88 LEU A N 1
ATOM 661 C CA . LEU A 1 88 ? 5.627 -11.443 -11.145 1.00 92.12 88 LEU A CA 1
ATOM 662 C C . LEU A 1 88 ? 4.869 -10.907 -9.928 1.00 92.12 88 LEU A C 1
ATOM 664 O O . LEU A 1 88 ? 5.331 -11.055 -8.800 1.00 92.12 88 LEU A O 1
ATOM 668 N N . PHE A 1 89 ? 3.684 -10.330 -10.141 1.00 92.00 89 PHE A N 1
ATOM 669 C CA . PHE A 1 89 ? 2.824 -9.877 -9.053 1.00 92.00 89 PHE A CA 1
ATOM 670 C C . PHE A 1 89 ? 2.475 -11.023 -8.101 1.00 92.00 89 PHE A C 1
ATOM 672 O O . PHE A 1 89 ? 2.616 -10.850 -6.896 1.00 92.00 89 PHE A O 1
ATOM 679 N N . GLY A 1 90 ? 2.086 -12.190 -8.625 1.00 92.69 90 GLY A N 1
ATOM 680 C CA . GLY A 1 90 ? 1.799 -13.371 -7.808 1.00 92.69 90 GLY A CA 1
ATOM 681 C C . GLY A 1 90 ? 2.989 -13.807 -6.952 1.00 92.69 90 GLY A C 1
ATOM 682 O O . GLY A 1 90 ? 2.828 -13.998 -5.750 1.00 92.69 90 GLY A O 1
ATOM 683 N N . HIS A 1 91 ? 4.191 -13.881 -7.531 1.00 91.44 91 HIS A N 1
ATOM 684 C CA . HIS A 1 91 ? 5.408 -14.233 -6.789 1.00 91.44 91 HIS A CA 1
ATOM 685 C C . HIS A 1 91 ? 5.747 -13.206 -5.703 1.00 91.44 91 HIS A C 1
ATOM 687 O O . HIS A 1 91 ? 6.011 -13.577 -4.561 1.00 91.44 91 HIS A O 1
ATOM 693 N N . HIS A 1 92 ? 5.700 -11.910 -6.028 1.00 89.94 92 HIS A N 1
ATOM 694 C CA . HIS A 1 92 ? 5.953 -10.853 -5.047 1.00 89.94 92 HIS A CA 1
ATOM 695 C C . HIS A 1 92 ? 4.903 -10.838 -3.936 1.00 89.94 92 HIS A C 1
ATOM 69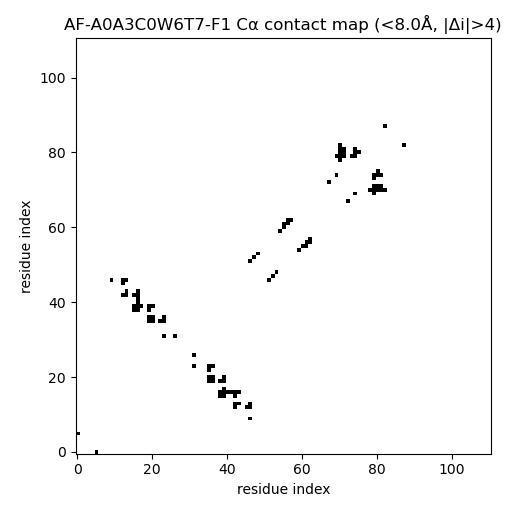7 O O . HIS A 1 92 ? 5.249 -10.699 -2.764 1.00 89.94 92 HIS A O 1
ATOM 703 N N . PHE A 1 93 ? 3.629 -11.009 -4.290 1.00 87.69 93 PHE A N 1
ATOM 704 C CA . PHE A 1 93 ? 2.543 -11.092 -3.324 1.00 87.69 93 PHE A CA 1
ATOM 705 C C . PHE A 1 93 ? 2.726 -12.295 -2.402 1.00 87.69 93 PHE A C 1
ATOM 707 O O . PHE A 1 93 ? 2.678 -12.118 -1.192 1.00 87.69 93 PHE A O 1
ATOM 714 N N . ALA A 1 94 ? 3.004 -13.483 -2.944 1.00 87.69 94 ALA A N 1
ATOM 715 C CA . ALA A 1 94 ? 3.237 -14.689 -2.154 1.00 87.69 94 ALA A CA 1
ATOM 716 C C . ALA A 1 94 ? 4.433 -14.533 -1.201 1.00 87.69 94 ALA A C 1
ATOM 718 O O . ALA A 1 94 ? 4.334 -14.917 -0.039 1.00 87.69 94 ALA A O 1
ATOM 719 N N . ALA A 1 95 ? 5.528 -13.909 -1.648 1.00 85.75 95 ALA A N 1
ATOM 720 C CA . ALA A 1 95 ? 6.691 -13.650 -0.800 1.00 85.75 95 ALA A CA 1
ATOM 721 C C . ALA A 1 95 ? 6.367 -12.704 0.376 1.00 85.75 95 ALA A C 1
ATOM 723 O O . ALA A 1 95 ? 6.754 -12.972 1.513 1.00 85.75 95 ALA A O 1
ATOM 724 N N . ILE A 1 96 ? 5.619 -11.621 0.129 1.00 83.44 96 ILE A N 1
ATOM 725 C CA . ILE A 1 96 ? 5.214 -10.658 1.171 1.00 83.44 96 ILE A CA 1
ATOM 726 C C . ILE A 1 96 ? 4.168 -11.276 2.109 1.00 83.44 96 ILE A C 1
ATOM 728 O O . ILE A 1 96 ? 4.285 -11.182 3.332 1.00 83.44 96 ILE A O 1
ATOM 732 N N . ALA A 1 97 ? 3.147 -11.914 1.536 1.00 82.38 97 ALA A N 1
ATOM 733 C CA . ALA A 1 97 ? 2.052 -12.533 2.270 1.00 82.38 97 ALA A CA 1
ATOM 734 C C . ALA A 1 97 ? 2.516 -13.741 3.083 1.00 82.38 97 ALA A C 1
ATOM 736 O O . ALA A 1 97 ? 1.952 -13.982 4.138 1.00 82.38 97 ALA A O 1
ATOM 737 N N . GLY A 1 98 ? 3.536 -14.475 2.630 1.00 76.00 98 GLY A N 1
ATOM 738 C CA . GLY A 1 98 ? 4.146 -15.563 3.391 1.00 76.00 98 GLY A CA 1
ATOM 739 C C . GLY A 1 98 ? 4.966 -15.059 4.579 1.00 76.00 98 GLY A C 1
ATOM 740 O O . GLY A 1 98 ? 4.890 -15.631 5.663 1.00 76.00 98 GLY A O 1
ATOM 741 N N . ALA A 1 99 ? 5.697 -13.951 4.418 1.00 75.88 99 ALA A N 1
ATOM 742 C CA . ALA A 1 99 ? 6.511 -13.389 5.495 1.00 75.88 99 ALA A CA 1
ATOM 743 C C . ALA A 1 99 ? 5.672 -12.887 6.687 1.00 75.88 99 ALA A C 1
ATOM 745 O O . ALA A 1 99 ? 6.082 -13.061 7.829 1.00 75.88 99 ALA A O 1
ATOM 746 N N . GLY A 1 100 ? 4.487 -12.308 6.460 1.00 69.38 100 GLY A N 1
ATOM 747 C CA . GLY A 1 100 ? 3.643 -11.753 7.534 1.00 69.38 100 GLY A CA 1
ATOM 748 C C . GLY A 1 100 ? 3.212 -12.768 8.614 1.00 69.38 100 GLY A C 1
ATOM 749 O O . GLY A 1 100 ? 3.520 -12.559 9.789 1.00 69.38 100 GLY A O 1
ATOM 750 N N . PRO A 1 101 ? 2.542 -13.879 8.252 1.00 68.25 101 PRO A N 1
ATOM 751 C CA . PRO A 1 101 ? 2.131 -14.944 9.167 1.00 68.25 101 PRO A CA 1
ATOM 752 C C . PRO A 1 101 ? 3.293 -15.698 9.812 1.00 68.25 101 PRO A C 1
ATOM 754 O O . PRO A 1 101 ? 3.087 -16.330 10.837 1.00 68.25 101 PRO A O 1
ATOM 757 N N . LEU A 1 102 ? 4.492 -15.656 9.224 1.00 64.25 102 LEU A N 1
ATOM 758 C CA . LEU A 1 102 ? 5.693 -16.258 9.806 1.00 64.25 102 LEU A CA 1
ATOM 759 C C . LEU A 1 102 ? 6.353 -15.320 10.825 1.00 64.25 102 LEU A C 1
ATOM 761 O O . LEU A 1 102 ? 6.688 -15.739 11.930 1.00 64.25 102 LEU A O 1
ATOM 765 N N . VAL A 1 103 ? 6.515 -14.042 10.479 1.00 68.38 103 VAL A N 1
ATOM 766 C CA . VAL A 1 103 ? 7.198 -13.053 11.324 1.00 68.38 103 VAL A CA 1
ATOM 767 C C . VAL A 1 103 ? 6.340 -12.653 12.527 1.00 68.38 103 VAL A C 1
ATOM 769 O O . VAL A 1 103 ? 6.882 -12.453 13.608 1.00 68.38 103 VAL A O 1
ATOM 772 N N . GLY A 1 104 ? 5.013 -12.582 12.382 1.00 70.88 104 GLY A N 1
ATOM 773 C CA . GLY A 1 104 ? 4.099 -12.198 13.466 1.00 70.88 104 GLY A CA 1
ATOM 774 C C . GLY A 1 104 ? 4.186 -13.096 14.712 1.00 70.88 104 GLY A C 1
ATOM 775 O O . GLY A 1 104 ? 4.490 -12.582 15.786 1.00 70.88 104 GLY A O 1
ATOM 776 N N . PRO A 1 105 ? 3.973 -14.421 14.604 1.00 74.25 105 PRO A N 1
ATOM 777 C CA . PRO A 1 105 ? 4.082 -15.351 15.730 1.00 74.25 105 PRO A CA 1
ATOM 778 C C . PRO A 1 105 ? 5.491 -15.416 16.316 1.00 74.25 105 PRO A C 1
ATOM 780 O O . PRO A 1 105 ? 5.645 -15.494 17.529 1.00 74.25 105 PRO A O 1
ATOM 783 N N . VAL A 1 106 ? 6.518 -15.342 15.464 1.00 76.12 106 VAL A N 1
ATOM 784 C CA . VAL A 1 106 ? 7.916 -15.333 15.907 1.00 76.12 106 VAL A CA 1
ATOM 785 C C . VAL A 1 106 ? 8.207 -14.082 16.732 1.00 76.12 106 VAL A C 1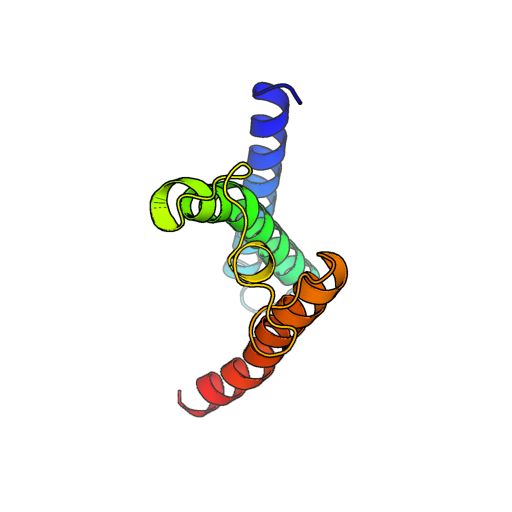
ATOM 787 O O . VAL A 1 106 ? 8.794 -14.210 17.802 1.00 76.12 106 VAL A O 1
ATOM 790 N N . LEU A 1 107 ? 7.763 -12.899 16.287 1.00 68.44 107 LEU A N 1
ATOM 791 C CA . LEU A 1 107 ? 7.866 -11.650 17.048 1.00 68.44 107 LEU A CA 1
ATOM 792 C C . LEU A 1 107 ? 7.025 -11.680 18.327 1.00 68.44 107 LEU A C 1
ATOM 794 O O . LEU A 1 107 ? 7.478 -11.160 19.333 1.00 68.44 107 LEU A O 1
ATOM 798 N N . ALA A 1 108 ? 5.843 -12.294 18.318 1.00 71.38 108 ALA A N 1
ATOM 799 C CA . ALA A 1 108 ? 5.001 -12.419 19.508 1.00 71.38 108 ALA A CA 1
ATOM 800 C C . ALA A 1 108 ? 5.573 -13.385 20.560 1.00 71.38 108 ALA A C 1
ATOM 802 O O . ALA A 1 108 ? 5.330 -13.193 21.741 1.00 71.38 108 ALA A O 1
ATOM 803 N N . ALA A 1 109 ? 6.323 -14.410 20.146 1.00 75.00 109 ALA A N 1
ATOM 804 C CA . ALA A 1 109 ? 6.940 -15.379 21.054 1.00 75.00 109 ALA A CA 1
ATOM 805 C C . ALA A 1 109 ? 8.251 -14.887 21.694 1.00 75.00 109 ALA A C 1
ATOM 807 O O . ALA A 1 109 ? 8.735 -15.503 22.639 1.00 75.00 109 ALA A O 1
ATOM 808 N N . GLN A 1 110 ? 8.855 -13.826 21.151 1.00 79.31 110 GLN A N 1
ATOM 809 C CA . GLN A 1 110 ? 10.117 -13.251 21.635 1.00 79.31 110 GLN A CA 1
ATOM 810 C C . GLN A 1 110 ? 9.929 -11.982 22.486 1.00 79.31 110 GLN A C 1
ATOM 812 O O . GLN A 1 110 ? 10.928 -11.377 22.873 1.00 79.31 110 GLN A O 1
ATOM 817 N N . MET A 1 111 ? 8.680 -11.584 22.762 1.00 46.78 111 MET A N 1
ATOM 818 C CA . MET A 1 111 ? 8.323 -10.545 23.744 1.00 46.78 111 MET A CA 1
ATOM 819 C C . MET A 1 111 ? 7.656 -11.192 24.954 1.00 46.78 111 MET A C 1
ATOM 821 O O . MET A 1 111 ? 7.818 -10.633 26.059 1.00 46.78 111 MET A O 1
#

Mean predicted aligned error: 6.9 Å

Radius of gyration: 19.77 Å; Cα contacts (8 Å, |Δi|>4): 56; chains: 1; bounding box: 36×37×50 Å

pLDDT: mean 89.19, std 9.34, range [46.78, 97.69]

Sequence (111 aa):
MGKLRTALIFGAIAILGAVALGVIALHRGESISAVWIVVAALCVYAIAYRFYARYLAGKVLGLNARRPTPAVRHNDGLDYVPTPRNVLFGHHFAAIAGAGPLVGPVLAAQM

Solvent-accessible surface area (backbone atoms only — not comparable to full-atom values): 6471 Å² total; per-residue (Å²): 131,56,73,66,61,53,51,52,52,53,49,52,38,50,50,52,20,52,50,26,48,46,52,64,72,68,56,76,92,60,91,76,63,66,65,38,57,52,50,21,51,51,30,51,49,52,50,42,57,62,52,52,48,47,46,43,40,56,73,72,66,56,70,51,93,88,57,79,51,64,30,67,75,56,58,69,79,75,92,16,59,78,68,61,68,70,60,54,48,51,54,53,47,50,56,54,61,52,46,50,74,54,49,50,58,54,56,62,74,76,109